Protein AF-A0A9P3K2S9-F1 (afdb_monomer_lite)

Structure (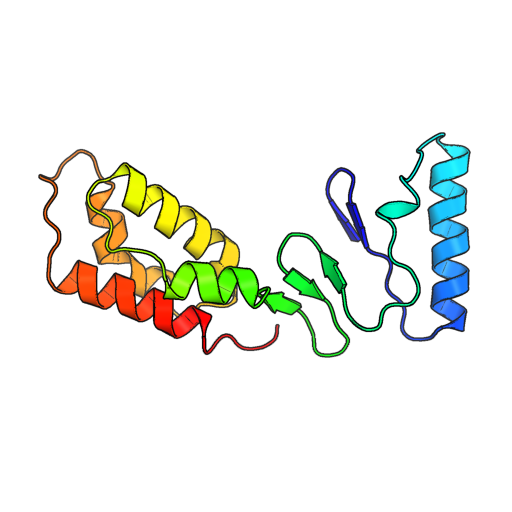mmCIF, N/CA/C/O backbone):
data_AF-A0A9P3K2S9-F1
#
_entry.id   AF-A0A9P3K2S9-F1
#
loop_
_atom_site.group_PDB
_atom_site.id
_atom_site.type_symbol
_atom_site.label_atom_id
_atom_site.label_alt_id
_atom_site.label_comp_id
_atom_site.label_asym_id
_atom_site.label_entity_id
_atom_site.label_seq_id
_atom_site.pdbx_PDB_ins_code
_atom_site.Cartn_x
_atom_site.Cartn_y
_atom_site.Cartn_z
_atom_site.occupancy
_atom_site.B_iso_or_equiv
_atom_site.auth_seq_id
_atom_site.auth_comp_id
_atom_site.auth_asym_id
_atom_site.auth_atom_id
_atom_site.pdbx_PDB_model_num
ATOM 1 N N . LEU A 1 1 ? -8.516 7.803 11.005 1.00 89.31 1 LEU A N 1
ATOM 2 C CA . LEU A 1 1 ? -8.127 8.153 9.620 1.00 89.31 1 LEU A CA 1
ATOM 3 C C . LEU A 1 1 ? -9.263 7.720 8.706 1.00 89.31 1 LEU A C 1
ATOM 5 O O . LEU A 1 1 ? -9.819 6.660 8.954 1.00 89.31 1 LEU A O 1
ATOM 9 N N . VAL A 1 2 ? -9.643 8.542 7.731 1.00 92.12 2 VAL A N 1
ATOM 10 C CA . VAL A 1 2 ? -10.739 8.241 6.797 1.00 92.12 2 VAL A CA 1
ATOM 11 C C . VAL A 1 2 ? -10.213 8.419 5.381 1.00 92.12 2 VAL A C 1
ATOM 13 O O . VAL A 1 2 ? -9.544 9.417 5.108 1.00 92.12 2 VAL A O 1
ATOM 16 N N . TYR A 1 3 ? -10.494 7.461 4.505 1.00 91.81 3 TYR A N 1
ATOM 17 C CA . TYR A 1 3 ? -10.213 7.554 3.079 1.00 91.81 3 TYR A CA 1
ATOM 18 C C . TYR A 1 3 ? -11.381 6.953 2.304 1.00 91.81 3 TYR A C 1
ATOM 20 O O . TYR A 1 3 ? -11.593 5.749 2.361 1.00 91.81 3 TYR A O 1
ATOM 28 N N . LEU A 1 4 ? -12.130 7.798 1.590 1.00 90.62 4 LEU A N 1
ATOM 29 C CA . LEU A 1 4 ? -13.366 7.404 0.909 1.00 90.62 4 LEU A CA 1
ATOM 30 C C . LEU A 1 4 ? -14.323 6.668 1.869 1.00 90.62 4 LEU A C 1
ATOM 32 O O . LEU A 1 4 ? -14.812 7.280 2.817 1.00 90.62 4 LEU A O 1
ATOM 36 N N . ASP A 1 5 ? -14.584 5.388 1.621 1.00 91.19 5 ASP A N 1
ATOM 37 C CA . ASP A 1 5 ? -15.453 4.505 2.397 1.00 91.19 5 ASP A CA 1
ATOM 38 C C . ASP A 1 5 ? -14.731 3.738 3.519 1.00 91.19 5 ASP A C 1
ATOM 40 O O . ASP A 1 5 ? -15.389 3.164 4.390 1.00 91.19 5 ASP A O 1
ATOM 44 N N . ASP A 1 6 ? -13.398 3.784 3.563 1.00 92.50 6 ASP A N 1
ATOM 45 C CA . ASP A 1 6 ? -12.595 3.108 4.576 1.00 92.50 6 ASP A CA 1
ATOM 46 C C . ASP A 1 6 ? -12.320 4.012 5.791 1.00 92.50 6 ASP A C 1
ATOM 48 O O . ASP A 1 6 ? -11.833 5.144 5.684 1.00 92.50 6 ASP A O 1
ATOM 52 N N . ILE A 1 7 ? -12.595 3.486 6.990 1.00 95.12 7 ILE A N 1
ATOM 53 C CA . ILE A 1 7 ? -12.371 4.174 8.268 1.00 95.12 7 ILE A CA 1
ATOM 54 C C . ILE A 1 7 ? -11.442 3.339 9.145 1.00 95.12 7 ILE A C 1
ATOM 56 O O . ILE A 1 7 ? -11.803 2.262 9.617 1.00 95.12 7 ILE A O 1
ATOM 60 N N . LEU A 1 8 ? -10.264 3.886 9.441 1.00 94.88 8 LEU A N 1
ATOM 61 C CA . LEU A 1 8 ? -9.327 3.321 10.405 1.00 94.88 8 LEU A CA 1
ATOM 62 C C . LEU A 1 8 ? -9.453 4.022 11.760 1.00 94.88 8 LEU A C 1
ATOM 64 O O . LEU A 1 8 ? -9.172 5.222 11.888 1.00 94.88 8 LEU A O 1
ATOM 68 N N . VAL A 1 9 ? -9.809 3.246 12.782 1.00 95.19 9 VAL A N 1
ATOM 69 C CA . VAL A 1 9 ? -9.848 3.672 14.187 1.00 95.19 9 VAL A CA 1
ATOM 70 C C . VAL A 1 9 ? -8.667 3.044 14.922 1.00 95.19 9 VAL A C 1
ATOM 72 O O . VAL A 1 9 ? -8.483 1.833 14.869 1.00 95.19 9 VAL A O 1
ATOM 75 N N . TYR A 1 10 ? -7.870 3.852 15.620 1.00 93.19 10 TYR A N 1
ATOM 76 C CA . TYR A 1 10 ? -6.724 3.394 16.409 1.00 93.19 10 TYR A CA 1
ATOM 77 C C . TYR A 1 10 ? -6.688 4.113 17.761 1.00 93.19 10 TYR A C 1
ATOM 79 O O . TYR A 1 10 ? -7.156 5.247 17.886 1.00 93.19 10 TYR A O 1
ATOM 87 N N . SER A 1 11 ? -6.150 3.435 18.773 1.00 94.56 11 SER A N 1
ATOM 88 C CA . SER A 1 11 ? -6.085 3.912 20.161 1.00 94.56 11 SER A CA 1
ATOM 89 C C . SER A 1 11 ? -4.881 3.302 20.872 1.00 94.56 11 SER A C 1
ATOM 91 O O . SER A 1 11 ? -4.355 2.288 20.410 1.00 94.56 11 SER A O 1
ATOM 93 N N . LYS A 1 12 ? -4.442 3.888 21.995 1.00 92.62 12 LYS A N 1
ATOM 94 C CA . LYS A 1 12 ? -3.296 3.356 22.753 1.00 92.62 12 LYS A CA 1
ATOM 95 C C . LYS A 1 12 ? -3.703 2.196 23.655 1.00 92.62 12 LYS A C 1
ATOM 97 O O . LYS A 1 12 ? -2.915 1.277 23.858 1.00 92.62 12 LYS A O 1
ATOM 102 N N . THR A 1 13 ? -4.925 2.239 24.184 1.00 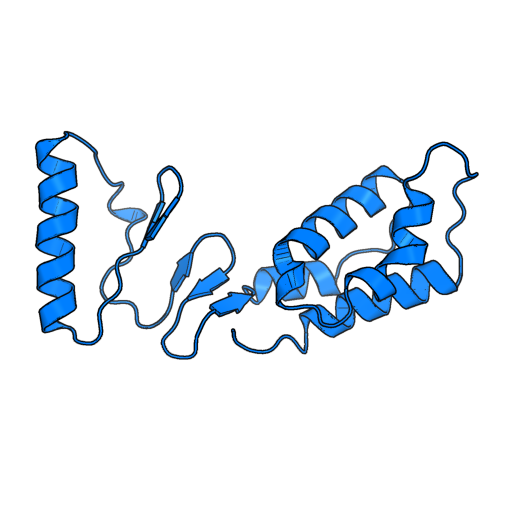94.94 13 THR A N 1
ATOM 103 C CA . THR A 1 13 ? -5.475 1.207 25.070 1.00 94.94 13 THR A CA 1
ATOM 104 C C . THR A 1 13 ? -6.807 0.671 24.554 1.00 94.94 13 THR A C 1
ATOM 106 O O . THR A 1 13 ? -7.498 1.309 23.759 1.00 94.94 13 THR A O 1
ATOM 109 N N . GLU A 1 14 ? -7.193 -0.514 25.020 1.00 94.25 14 GLU A N 1
ATOM 110 C CA . GLU A 1 14 ? -8.465 -1.145 24.653 1.00 94.25 14 GLU A CA 1
ATOM 111 C C . GLU A 1 14 ? -9.686 -0.374 25.189 1.00 94.25 14 GLU A C 1
ATOM 113 O O . GLU A 1 14 ? -10.721 -0.284 24.521 1.00 94.25 14 GLU A O 1
ATOM 118 N N . ALA A 1 15 ? -9.545 0.252 26.363 1.00 97.06 15 ALA A N 1
ATOM 119 C CA . ALA A 1 15 ? -10.568 1.114 26.948 1.00 97.06 15 ALA A CA 1
ATOM 120 C C . ALA A 1 15 ? -10.823 2.351 26.069 1.00 97.06 15 ALA A C 1
ATOM 122 O O . ALA A 1 15 ? -11.963 2.609 25.676 1.00 97.06 15 ALA A O 1
ATOM 123 N N . GLU A 1 16 ? -9.756 3.052 25.670 1.00 97.31 16 GLU A N 1
ATOM 124 C CA . GLU A 1 16 ? -9.838 4.152 24.700 1.00 97.31 16 GLU A CA 1
ATOM 125 C C . GLU A 1 16 ? -10.412 3.676 23.361 1.00 97.31 16 GLU A C 1
ATOM 127 O O . GLU A 1 16 ? -11.219 4.368 22.744 1.00 97.31 16 GLU A O 1
ATOM 132 N N . HIS A 1 17 ? -10.020 2.487 22.894 1.00 96.69 17 HIS A N 1
ATOM 133 C CA . HIS A 1 17 ? -10.515 1.931 21.634 1.00 96.69 17 HIS A CA 1
ATOM 134 C C . HIS A 1 17 ? -12.021 1.714 21.648 1.00 96.69 17 HIS A C 1
ATOM 136 O O . HIS A 1 17 ? -12.719 2.126 20.723 1.00 96.69 17 HIS A O 1
ATOM 142 N N . THR A 1 18 ? -12.537 1.158 22.738 1.00 97.69 18 THR A N 1
ATOM 143 C CA . THR A 1 18 ? -13.974 0.971 22.933 1.00 97.69 18 THR A CA 1
ATOM 144 C C . THR A 1 18 ? -14.717 2.309 22.907 1.00 97.69 18 THR A C 1
ATOM 146 O O . THR A 1 18 ? -15.783 2.417 22.299 1.00 97.69 18 THR A O 1
ATOM 149 N N . GLN A 1 19 ? -14.152 3.353 23.519 1.00 98.06 19 GLN A N 1
ATOM 150 C CA . GLN A 1 19 ? -14.733 4.695 23.495 1.00 98.06 19 GLN A CA 1
ATOM 151 C C . GLN A 1 19 ? -14.713 5.317 22.090 1.00 98.06 19 GLN A C 1
ATOM 153 O O . GLN A 1 19 ? -15.743 5.807 21.626 1.00 98.06 19 GLN A O 1
ATOM 158 N N . HIS A 1 20 ? -13.585 5.242 21.381 1.00 98.19 20 HIS A N 1
ATOM 159 C CA . HIS A 1 20 ? -13.469 5.751 20.012 1.00 98.19 20 HIS A CA 1
ATOM 160 C C . HIS A 1 20 ? -14.427 5.037 19.052 1.00 98.19 20 HIS A C 1
ATOM 162 O O . HIS A 1 20 ? -15.083 5.694 18.245 1.00 98.19 20 HIS A O 1
ATOM 168 N N . LEU A 1 21 ? -14.573 3.712 19.168 1.00 97.38 21 LEU A N 1
ATOM 169 C CA . LEU A 1 21 ? -15.537 2.950 18.373 1.00 97.38 21 LEU A CA 1
ATOM 170 C C . LEU A 1 21 ? -16.971 3.420 18.626 1.00 97.38 21 LEU A C 1
ATOM 172 O O . LEU A 1 21 ? -17.710 3.635 17.667 1.00 97.38 21 LEU A O 1
ATOM 176 N N . LYS A 1 22 ? -17.365 3.645 19.888 1.00 97.62 22 LYS A N 1
ATOM 177 C CA . LYS A 1 22 ? -18.699 4.180 20.213 1.00 97.62 22 LYS A CA 1
ATOM 178 C C . LYS A 1 22 ? -18.944 5.536 19.554 1.00 97.62 22 LYS A C 1
ATOM 180 O O . LYS A 1 22 ? -20.023 5.750 19.010 1.00 97.62 22 LYS A O 1
ATOM 185 N N . TRP A 1 23 ? -17.957 6.430 19.570 1.00 97.75 23 TRP A N 1
ATOM 186 C CA . TRP A 1 23 ? -18.071 7.742 18.929 1.00 97.75 23 TRP A CA 1
ATOM 187 C C . TRP A 1 23 ? -18.204 7.642 17.412 1.00 97.75 23 TRP A C 1
ATOM 189 O O . TRP A 1 23 ? -19.128 8.220 16.841 1.00 97.75 23 TRP A O 1
ATOM 199 N N . VAL A 1 24 ? -17.324 6.876 16.764 1.00 97.19 24 VAL A N 1
ATOM 200 C CA . VAL A 1 24 ? -17.328 6.709 15.304 1.00 97.19 24 VAL A CA 1
ATOM 201 C C . VAL A 1 24 ? -18.626 6.049 14.843 1.00 97.19 24 VAL A C 1
ATOM 203 O O . VAL A 1 24 ? -19.324 6.598 13.994 1.00 97.19 24 VAL A O 1
ATOM 206 N N . LEU A 1 25 ? -19.006 4.917 15.440 1.00 96.81 25 LEU A N 1
ATOM 207 C CA . LEU A 1 25 ? -20.242 4.211 15.092 1.00 96.81 25 LEU A CA 1
ATOM 208 C C . LEU A 1 25 ? -21.492 5.041 15.421 1.00 96.81 25 LEU A C 1
ATOM 210 O O . LEU A 1 25 ? -22.483 4.971 14.695 1.00 96.81 25 LEU A O 1
ATOM 214 N N . GLY A 1 26 ? -21.444 5.846 16.487 1.00 97.81 26 GLY A N 1
ATOM 215 C CA . GLY A 1 26 ? -22.493 6.805 16.827 1.00 97.81 26 GLY A CA 1
ATOM 216 C C . GLY A 1 26 ? -22.685 7.854 15.733 1.00 97.81 26 GLY A C 1
ATOM 217 O O . GLY A 1 26 ? -23.812 8.069 15.292 1.00 97.81 26 GLY A O 1
ATOM 218 N N . LYS A 1 27 ? -21.590 8.435 15.227 1.00 97.50 27 LYS A N 1
ATOM 219 C CA . LYS A 1 27 ? -21.631 9.402 14.120 1.00 97.50 27 LYS A CA 1
ATOM 220 C C . LYS A 1 27 ? -22.112 8.784 12.812 1.00 97.50 27 LYS A C 1
ATOM 222 O O . LYS A 1 27 ? -22.934 9.386 12.127 1.00 97.50 27 LYS A O 1
ATOM 227 N N . LEU A 1 28 ? -21.671 7.568 12.486 1.00 97.12 28 LEU A N 1
ATOM 228 C CA . LEU A 1 28 ? -22.181 6.850 11.313 1.00 97.12 28 LEU A CA 1
ATOM 229 C C . LEU A 1 28 ? -23.697 6.640 11.405 1.00 97.12 28 LEU A C 1
ATOM 231 O O . LEU A 1 28 ? -24.415 6.906 10.444 1.00 97.12 28 LEU A O 1
ATOM 235 N N . ARG A 1 29 ? -24.196 6.243 12.581 1.00 97.50 29 ARG A N 1
ATOM 236 C CA . ARG A 1 29 ? -25.631 6.061 12.828 1.00 97.50 29 ARG A CA 1
ATOM 237 C C . ARG A 1 29 ? -26.420 7.363 12.692 1.00 97.50 29 ARG A C 1
ATOM 239 O O . ARG A 1 29 ? -27.457 7.359 12.037 1.00 97.50 29 ARG A O 1
ATOM 246 N N . GLU A 1 30 ? -25.935 8.452 13.287 1.00 98.25 30 GLU A N 1
ATOM 247 C CA . GLU A 1 30 ? -26.556 9.785 13.219 1.00 98.25 30 GLU A CA 1
ATOM 248 C C . GLU A 1 30 ? -26.754 10.243 11.769 1.00 98.25 30 GLU A C 1
ATOM 250 O O . GLU A 1 30 ? -27.827 10.715 11.397 1.00 98.25 30 GLU A O 1
ATOM 255 N N . HIS A 1 31 ? -25.743 10.022 10.929 1.00 97.50 31 HIS A N 1
ATOM 256 C CA . HIS A 1 31 ? -25.751 10.432 9.527 1.00 97.50 31 HIS A CA 1
ATOM 257 C C . HIS A 1 31 ? -26.231 9.342 8.554 1.00 97.50 31 HIS A C 1
ATOM 259 O O . HIS A 1 31 ? -26.150 9.534 7.344 1.00 97.50 31 HIS A O 1
ATOM 265 N N . LYS A 1 32 ? -26.764 8.217 9.055 1.00 97.44 32 LYS A N 1
ATOM 266 C CA . LYS A 1 32 ? -27.288 7.097 8.246 1.00 97.44 32 LYS A CA 1
ATOM 267 C C . LYS A 1 32 ? -26.259 6.494 7.274 1.00 97.44 32 LYS A C 1
ATOM 269 O O . LYS A 1 32 ? -26.615 6.046 6.186 1.00 97.44 32 LYS A O 1
ATOM 274 N N . PHE A 1 33 ? -24.993 6.441 7.682 1.00 96.75 33 PHE A N 1
ATOM 275 C CA . PHE A 1 33 ? -23.962 5.657 7.007 1.00 96.75 33 PHE A CA 1
ATOM 276 C C . PHE A 1 33 ? -23.928 4.237 7.576 1.00 96.75 33 PHE A C 1
ATOM 278 O O . PHE A 1 33 ? -23.872 4.039 8.792 1.00 96.75 33 PHE A O 1
ATOM 285 N N . PHE A 1 34 ? -23.939 3.241 6.692 1.00 93.81 34 PHE A N 1
ATOM 286 C CA . PHE A 1 34 ? -23.999 1.831 7.066 1.00 93.81 34 PHE A CA 1
ATOM 287 C C . PHE A 1 34 ? -22.693 1.126 6.717 1.00 93.81 34 PHE A C 1
ATOM 289 O O . PHE A 1 34 ? -22.263 1.132 5.566 1.00 93.81 34 PHE A O 1
ATOM 296 N N . ALA A 1 35 ? -22.083 0.486 7.712 1.00 94.44 35 ALA A N 1
ATOM 297 C CA . ALA A 1 35 ? -20.903 -0.344 7.515 1.00 94.44 35 ALA A CA 1
ATOM 298 C C . ALA A 1 35 ? -21.307 -1.794 7.205 1.00 94.44 35 ALA A C 1
ATOM 300 O O . ALA A 1 35 ? -22.207 -2.353 7.837 1.00 94.44 35 ALA A O 1
ATOM 301 N N . GLN A 1 36 ? -20.620 -2.427 6.253 1.00 95.50 36 GLN A N 1
ATOM 302 C CA . GLN A 1 36 ? -20.792 -3.850 5.963 1.00 95.50 36 GLN A CA 1
ATOM 303 C C . GLN A 1 36 ? -20.071 -4.679 7.033 1.00 95.50 36 GLN A C 1
ATOM 305 O O . GLN A 1 36 ? -18.856 -4.836 6.970 1.00 95.50 36 GLN A O 1
ATOM 310 N N . LEU A 1 37 ? -20.817 -5.226 8.001 1.00 93.38 37 LEU A N 1
ATOM 311 C CA . LEU A 1 37 ? -20.251 -5.887 9.188 1.00 93.38 37 LEU A CA 1
ATOM 312 C C . LEU A 1 37 ? -19.196 -6.959 8.863 1.00 93.38 37 LEU A C 1
ATOM 314 O O . LEU A 1 37 ? -18.182 -7.033 9.545 1.00 93.38 37 LEU A O 1
ATOM 318 N N . TRP A 1 38 ? -19.400 -7.753 7.808 1.00 95.00 38 TRP A N 1
ATOM 319 C CA . TRP A 1 38 ? -18.468 -8.816 7.409 1.00 95.00 38 TRP A CA 1
ATOM 320 C C . TRP A 1 38 ? -17.130 -8.299 6.850 1.00 95.00 38 TRP A C 1
ATOM 322 O O . TRP A 1 38 ? -16.164 -9.054 6.809 1.00 95.00 38 TRP A O 1
ATOM 332 N N . LYS A 1 39 ? -17.054 -7.023 6.445 1.00 92.94 39 LYS A N 1
ATOM 333 C CA . LYS A 1 39 ? -15.806 -6.336 6.068 1.00 92.94 39 LYS A CA 1
ATOM 334 C C . LYS A 1 39 ? -15.165 -5.583 7.237 1.00 92.94 39 LYS A C 1
ATOM 336 O O . LYS A 1 39 ? -14.031 -5.121 7.122 1.00 92.94 39 LYS A O 1
ATOM 341 N N . CYS A 1 40 ? -15.877 -5.415 8.351 1.00 94.62 40 CYS A N 1
ATOM 342 C CA . CYS A 1 40 ? -15.362 -4.702 9.510 1.00 94.62 40 CYS A CA 1
ATOM 343 C C . CYS A 1 40 ? -14.423 -5.593 10.326 1.00 94.62 40 CYS A C 1
ATOM 345 O O . CYS A 1 40 ? -14.749 -6.725 10.676 1.00 94.62 40 CYS A O 1
ATOM 347 N N . HIS A 1 41 ? -13.276 -5.037 10.706 1.00 94.56 41 HIS A N 1
ATOM 348 C CA . HIS A 1 41 ? -12.287 -5.711 11.536 1.00 94.56 41 HIS A CA 1
ATOM 349 C C . HIS A 1 41 ? -12.119 -4.932 12.841 1.00 94.56 41 HIS A C 1
ATOM 351 O O . HIS A 1 41 ? -11.677 -3.787 12.828 1.00 94.56 41 HIS A O 1
ATOM 357 N N . PHE A 1 42 ? -12.468 -5.547 13.973 1.00 94.06 42 PHE A N 1
ATOM 358 C CA . PHE A 1 42 ? -12.405 -4.909 15.292 1.00 94.06 42 PHE A CA 1
ATOM 359 C C . PHE A 1 42 ? -11.302 -5.514 16.165 1.00 94.06 42 PHE A C 1
ATOM 361 O O . PHE A 1 42 ? -10.981 -6.698 16.030 1.00 94.06 42 PHE A O 1
ATOM 368 N N . TYR A 1 43 ? -10.743 -4.701 17.071 1.00 93.50 43 TYR A N 1
ATOM 369 C CA . TYR A 1 43 ? -9.757 -5.110 18.085 1.00 93.50 43 TYR A CA 1
ATOM 370 C C . TYR A 1 43 ? -8.545 -5.874 17.519 1.00 93.50 43 TYR A C 1
ATOM 372 O O . TYR A 1 43 ? -8.005 -6.793 18.138 1.00 93.50 43 TYR A O 1
ATOM 380 N N . LYS A 1 44 ? -8.095 -5.501 16.317 1.00 94.00 44 LYS A N 1
ATOM 381 C CA . LYS A 1 44 ? -6.909 -6.087 15.687 1.00 94.00 44 LYS A CA 1
ATOM 382 C C . LYS A 1 44 ? -5.657 -5.311 16.085 1.00 94.00 44 LYS A C 1
ATOM 384 O O . LYS A 1 44 ? -5.643 -4.086 16.053 1.00 94.00 44 LYS A O 1
ATOM 389 N N . ARG A 1 45 ? -4.593 -6.041 16.434 1.00 91.44 45 ARG A N 1
ATOM 390 C CA . ARG A 1 45 ? -3.262 -5.458 16.689 1.00 91.44 45 ARG A CA 1
ATOM 391 C C . ARG A 1 45 ? -2.570 -5.019 15.402 1.00 91.44 45 ARG A C 1
ATOM 393 O O . ARG A 1 45 ? -1.783 -4.078 15.432 1.00 91.44 45 ARG A O 1
ATOM 400 N N . GLU A 1 46 ? -2.872 -5.714 14.307 1.00 91.25 46 GLU A N 1
ATOM 401 C CA . GLU A 1 46 ? -2.454 -5.372 12.953 1.00 91.25 46 GLU A CA 1
ATOM 402 C C . GLU A 1 46 ? -3.583 -5.680 11.969 1.00 91.25 46 GLU A C 1
ATOM 404 O O . GLU A 1 46 ? -4.303 -6.668 12.149 1.00 91.25 46 GLU A O 1
ATOM 409 N N . LEU A 1 47 ? -3.742 -4.850 10.940 1.00 92.50 47 LEU A N 1
ATOM 410 C CA . LEU A 1 47 ? -4.730 -5.052 9.879 1.00 92.50 47 LEU A CA 1
ATOM 411 C C . LEU A 1 47 ? -4.271 -4.425 8.560 1.00 92.50 47 LEU A C 1
ATOM 413 O O . LEU A 1 47 ? -3.406 -3.551 8.556 1.00 92.50 47 LEU A O 1
ATOM 417 N N . GLU A 1 48 ? -4.865 -4.862 7.452 1.00 90.19 48 GLU A N 1
ATOM 418 C CA . GLU A 1 48 ? -4.672 -4.243 6.140 1.00 90.19 48 GLU A CA 1
ATOM 419 C C . GLU A 1 48 ? -5.559 -2.997 5.996 1.00 90.19 48 GLU A C 1
ATOM 421 O O . GLU A 1 48 ? -6.760 -3.048 6.253 1.00 90.19 48 GLU A O 1
ATOM 426 N N . TYR A 1 49 ? -4.969 -1.879 5.581 1.00 89.31 49 TYR A N 1
ATOM 427 C CA . TYR A 1 49 ? -5.661 -0.634 5.271 1.00 89.31 49 TYR A CA 1
ATOM 428 C C . TYR A 1 49 ? -4.981 0.029 4.073 1.00 89.31 49 TYR A C 1
ATOM 430 O O . TYR A 1 49 ? -3.792 0.346 4.130 1.00 89.31 49 TYR A O 1
ATOM 438 N N . LEU A 1 50 ? -5.732 0.228 2.985 1.00 85.62 50 LEU A N 1
ATOM 439 C CA . LEU A 1 50 ? -5.238 0.815 1.734 1.00 85.62 50 LEU A CA 1
ATOM 440 C C . LEU A 1 50 ? -3.950 0.136 1.223 1.00 85.62 50 LEU A C 1
ATOM 442 O O . LEU A 1 50 ? -2.973 0.804 0.922 1.00 85.62 50 LEU A O 1
ATOM 446 N N . GLY A 1 51 ? -3.897 -1.199 1.185 1.00 81.62 51 GLY A N 1
ATOM 447 C CA . GLY A 1 51 ? -2.723 -1.934 0.685 1.00 81.62 51 GLY A CA 1
ATOM 448 C C . GLY A 1 51 ? -1.466 -1.860 1.569 1.00 81.62 51 GLY A C 1
ATOM 449 O O . GLY A 1 51 ? -0.392 -2.306 1.153 1.00 81.62 51 GLY A O 1
ATOM 450 N N . HIS A 1 52 ? -1.587 -1.321 2.784 1.00 85.06 52 HIS A N 1
ATOM 451 C CA . HIS A 1 52 ? -0.560 -1.354 3.821 1.00 85.06 52 HIS A CA 1
ATOM 452 C C . HIS A 1 52 ? -1.030 -2.210 4.991 1.00 85.06 52 HIS A C 1
ATOM 454 O O . HIS A 1 52 ? -2.208 -2.194 5.334 1.00 85.06 52 HIS A O 1
ATOM 460 N N . ILE A 1 53 ? -0.112 -2.897 5.666 1.00 88.69 53 ILE A N 1
ATOM 461 C CA . ILE A 1 53 ? -0.397 -3.426 6.998 1.00 88.69 53 ILE A CA 1
ATOM 462 C C . ILE A 1 53 ? -0.061 -2.344 8.021 1.00 88.69 53 ILE A C 1
ATOM 464 O O . ILE A 1 53 ? 1.073 -1.865 8.092 1.00 88.69 53 ILE A O 1
ATOM 468 N N . VAL A 1 54 ? -1.058 -1.975 8.816 1.00 89.75 54 VAL A N 1
ATOM 469 C CA . VAL A 1 54 ? -0.937 -1.023 9.918 1.00 89.75 54 VAL A CA 1
ATOM 470 C C . VAL A 1 54 ? -0.830 -1.811 11.211 1.00 89.75 54 VAL A C 1
ATOM 472 O O . VAL A 1 54 ? -1.690 -2.646 11.489 1.00 89.75 54 VAL A O 1
ATOM 475 N N . GLY A 1 55 ? 0.200 -1.545 12.008 1.00 89.56 55 GLY A N 1
ATOM 476 C CA . GLY A 1 55 ? 0.405 -2.208 13.290 1.00 89.56 55 GLY A CA 1
ATOM 477 C C . GLY A 1 55 ? 1.084 -1.317 14.319 1.00 89.56 55 GLY A C 1
ATOM 478 O O . GLY A 1 55 ? 1.411 -0.162 14.054 1.00 89.56 55 GLY A O 1
ATOM 479 N N . LYS A 1 56 ? 1.347 -1.877 15.506 1.00 85.50 56 LYS A N 1
ATOM 480 C CA . LYS A 1 56 ? 2.060 -1.173 16.590 1.00 85.50 56 LYS A CA 1
ATOM 481 C C . LYS A 1 56 ? 3.426 -0.638 16.148 1.00 85.50 56 LYS A C 1
ATOM 483 O O . LYS A 1 56 ? 3.844 0.417 16.611 1.00 85.50 56 LYS A O 1
ATOM 488 N N . ASN A 1 57 ? 4.116 -1.387 15.293 1.00 81.12 57 ASN A N 1
ATOM 489 C CA . ASN A 1 57 ? 5.473 -1.058 14.869 1.00 81.12 57 ASN A CA 1
ATOM 490 C C . ASN A 1 57 ? 5.511 0.002 13.761 1.00 81.12 57 ASN A C 1
ATOM 492 O O . ASN A 1 57 ? 6.601 0.449 13.431 1.00 81.12 57 ASN A O 1
ATOM 496 N N . GLY A 1 58 ? 4.354 0.388 13.211 1.00 83.00 58 GLY A N 1
ATOM 497 C CA . GLY A 1 58 ? 4.245 1.336 12.110 1.00 83.00 58 GLY A CA 1
ATOM 498 C C . GLY A 1 58 ? 3.523 0.759 10.893 1.00 83.00 58 GLY A C 1
ATOM 499 O O . GLY A 1 58 ? 2.747 -0.200 10.990 1.00 83.00 58 GLY A O 1
ATOM 500 N N . LEU A 1 59 ? 3.770 1.373 9.742 1.00 85.56 59 LEU A N 1
ATOM 501 C CA . LEU A 1 59 ? 3.248 0.984 8.438 1.00 85.56 59 LEU A CA 1
ATOM 502 C C . LEU A 1 59 ? 4.241 0.069 7.727 1.00 85.56 59 LEU A C 1
ATOM 504 O O . LEU A 1 59 ? 5.423 0.386 7.606 1.00 85.56 59 LEU A O 1
ATOM 508 N N . ARG A 1 60 ? 3.744 -1.037 7.179 1.00 84.81 60 ARG A N 1
ATOM 509 C CA . ARG A 1 60 ? 4.511 -1.910 6.283 1.00 84.81 60 ARG A CA 1
ATOM 510 C C . ARG A 1 60 ? 3.730 -2.190 5.006 1.00 84.81 60 ARG A C 1
ATOM 512 O O . ARG A 1 60 ? 2.502 -2.131 4.986 1.00 84.81 60 ARG A O 1
ATOM 519 N N . VAL A 1 61 ? 4.444 -2.482 3.927 1.00 82.94 61 VAL A N 1
ATOM 520 C CA . VAL A 1 61 ? 3.828 -2.944 2.676 1.00 82.94 61 VAL A CA 1
ATOM 521 C C . VAL A 1 61 ? 3.248 -4.341 2.902 1.00 82.94 61 VAL A C 1
ATOM 523 O O . VAL A 1 61 ? 3.863 -5.155 3.593 1.00 82.94 61 VAL A O 1
ATOM 526 N N . ASP A 1 62 ? 2.067 -4.621 2.348 1.00 83.25 62 ASP A N 1
ATOM 527 C CA . ASP A 1 62 ? 1.501 -5.973 2.366 1.00 83.25 62 ASP A CA 1
ATOM 528 C C . ASP A 1 62 ? 2.483 -6.967 1.707 1.00 83.25 62 ASP A C 1
ATOM 530 O O . ASP A 1 62 ? 2.855 -6.767 0.545 1.00 83.25 62 ASP A O 1
ATOM 534 N N . PRO A 1 63 ? 2.899 -8.048 2.401 1.00 82.69 63 PRO A N 1
ATOM 535 C CA . PRO A 1 63 ? 3.749 -9.090 1.829 1.00 82.69 63 PRO A CA 1
ATOM 536 C C . PRO A 1 63 ? 3.262 -9.616 0.476 1.00 82.69 63 PRO A C 1
ATOM 538 O O . PRO A 1 63 ? 4.084 -9.882 -0.394 1.00 82.69 63 PRO A O 1
ATOM 541 N N . LYS A 1 64 ? 1.944 -9.692 0.242 1.00 84.19 64 LYS A N 1
ATOM 542 C CA . LYS A 1 64 ? 1.399 -10.115 -1.059 1.00 84.19 64 LYS A CA 1
ATOM 543 C C . LYS A 1 64 ? 1.776 -9.148 -2.180 1.00 84.19 64 LYS A C 1
ATOM 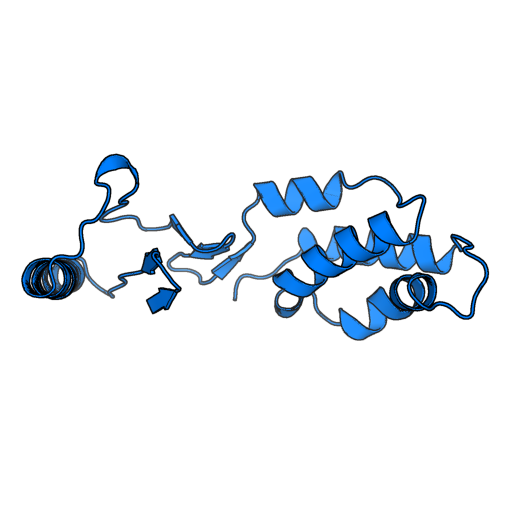545 O O . LYS A 1 64 ? 2.063 -9.574 -3.296 1.00 84.19 64 LYS A O 1
ATOM 550 N N . LYS A 1 65 ? 1.794 -7.842 -1.894 1.00 82.88 65 LYS A N 1
ATOM 551 C CA . LYS A 1 65 ? 2.230 -6.810 -2.846 1.00 82.88 65 LYS A CA 1
ATOM 552 C C . LYS A 1 65 ? 3.735 -6.880 -3.075 1.00 82.88 65 LYS A C 1
ATOM 554 O O . LYS A 1 65 ? 4.162 -6.726 -4.215 1.00 82.88 65 LYS A O 1
ATOM 559 N N . VAL A 1 66 ? 4.519 -7.166 -2.032 1.00 83.94 66 VAL A N 1
ATOM 560 C CA . VAL A 1 66 ? 5.967 -7.402 -2.161 1.00 83.94 66 VAL A CA 1
ATOM 561 C C . VAL A 1 66 ? 6.237 -8.587 -3.090 1.00 83.94 66 VAL A C 1
ATOM 563 O O . VAL A 1 66 ? 6.981 -8.428 -4.056 1.00 83.94 66 VAL A O 1
ATOM 566 N N . SER A 1 67 ? 5.584 -9.731 -2.866 1.00 85.62 67 SER A N 1
ATOM 567 C CA . SER A 1 67 ? 5.725 -10.921 -3.717 1.00 85.62 67 SER A CA 1
ATOM 568 C C . SER A 1 67 ? 5.328 -10.640 -5.167 1.00 85.62 67 SER A C 1
ATOM 570 O O . SER A 1 67 ? 6.089 -10.954 -6.077 1.00 85.62 67 SER A O 1
ATOM 572 N N . ALA A 1 68 ? 4.207 -9.946 -5.392 1.00 86.50 68 ALA A N 1
ATOM 573 C CA . ALA A 1 68 ? 3.776 -9.573 -6.740 1.00 86.50 68 ALA A CA 1
ATOM 574 C C . ALA A 1 68 ? 4.809 -8.698 -7.479 1.00 86.50 68 ALA A C 1
ATOM 576 O O . ALA A 1 68 ? 4.984 -8.840 -8.686 1.00 86.50 68 ALA A O 1
ATOM 577 N N . VAL A 1 69 ? 5.521 -7.808 -6.774 1.00 87.31 69 VAL A N 1
ATOM 578 C CA . VAL A 1 69 ? 6.615 -7.019 -7.368 1.00 87.31 69 VAL A CA 1
ATOM 579 C C . VAL A 1 69 ? 7.857 -7.877 -7.626 1.00 87.31 69 VAL A C 1
ATOM 581 O O . VAL A 1 69 ? 8.501 -7.715 -8.661 1.00 87.31 69 VAL A O 1
ATOM 584 N N . GLN A 1 70 ? 8.206 -8.805 -6.731 1.00 86.25 70 GLN A N 1
ATOM 585 C CA . GLN A 1 70 ? 9.341 -9.718 -6.935 1.00 86.25 70 GLN A CA 1
ATOM 586 C C . GLN A 1 70 ? 9.148 -10.646 -8.138 1.00 86.25 70 GLN A C 1
ATOM 588 O O . GL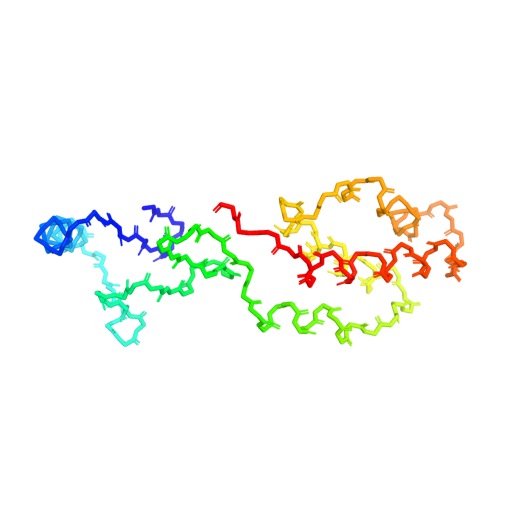N A 1 70 ? 10.096 -10.906 -8.879 1.00 86.25 70 GLN A O 1
ATOM 593 N N . GLU A 1 71 ? 7.928 -11.119 -8.352 1.00 90.88 71 GLU A N 1
ATOM 594 C CA . GLU A 1 71 ? 7.575 -12.021 -9.451 1.00 90.88 71 GLU A CA 1
ATOM 595 C C . GLU A 1 71 ? 7.224 -11.266 -10.739 1.00 90.88 71 GLU A C 1
ATOM 597 O O . GLU A 1 71 ? 6.957 -11.884 -11.768 1.00 90.88 71 GLU A O 1
ATOM 602 N N . TRP A 1 72 ? 7.258 -9.928 -10.710 1.00 93.25 72 TRP A N 1
ATOM 603 C CA . TRP A 1 72 ? 6.907 -9.107 -11.861 1.00 93.25 72 TRP A CA 1
ATOM 604 C C . TRP A 1 72 ? 7.808 -9.451 -13.062 1.00 93.25 72 TRP A C 1
ATOM 606 O O . TRP A 1 72 ? 9.044 -9.405 -12.917 1.00 93.25 72 TRP A O 1
ATOM 616 N N . PRO A 1 73 ? 7.225 -9.792 -14.231 1.00 95.00 73 PRO A N 1
ATOM 617 C CA . PRO A 1 73 ? 7.983 -10.152 -15.424 1.00 95.00 73 PRO A CA 1
ATOM 618 C C . PRO A 1 73 ? 8.684 -8.929 -16.013 1.00 95.00 73 PRO A C 1
ATOM 620 O O . PRO A 1 73 ? 8.242 -7.799 -15.818 1.00 95.00 73 PRO A O 1
ATOM 623 N N . VAL A 1 74 ? 9.768 -9.140 -16.760 1.00 95.81 74 VAL A N 1
ATOM 624 C CA . VAL A 1 74 ? 10.440 -8.037 -17.460 1.00 95.81 74 VAL A CA 1
ATOM 625 C C . VAL A 1 74 ? 9.447 -7.388 -18.438 1.00 95.81 74 VAL A C 1
ATOM 627 O O . VAL A 1 74 ? 8.909 -8.095 -19.293 1.00 95.81 74 VAL A O 1
ATOM 630 N N . PRO A 1 75 ? 9.170 -6.077 -18.314 1.00 95.56 75 PRO A N 1
ATOM 631 C CA . PRO A 1 75 ? 8.250 -5.380 -19.201 1.00 95.56 75 PRO A CA 1
ATOM 632 C C . PRO A 1 75 ? 8.669 -5.454 -20.671 1.00 95.56 75 PRO A C 1
ATOM 634 O O . PRO A 1 75 ? 9.818 -5.181 -21.010 1.00 95.56 75 PRO A O 1
ATOM 637 N N . LEU A 1 76 ? 7.714 -5.754 -21.549 1.00 94.31 76 LEU A N 1
ATOM 638 C CA . LEU A 1 76 ? 7.960 -5.862 -22.994 1.00 94.31 76 LEU A CA 1
ATOM 639 C C . LEU A 1 76 ? 7.558 -4.607 -23.778 1.00 94.31 76 LEU A C 1
ATOM 641 O O . LEU A 1 76 ? 7.946 -4.452 -24.933 1.00 94.31 76 LEU A O 1
ATOM 645 N N . ASP A 1 77 ? 6.790 -3.714 -23.155 1.00 92.94 77 ASP A N 1
ATOM 646 C CA . ASP A 1 77 ? 6.267 -2.508 -23.784 1.00 92.94 77 ASP A CA 1
ATOM 647 C C . ASP A 1 77 ? 6.104 -1.341 -22.792 1.00 92.94 77 ASP A C 1
ATOM 649 O O . ASP A 1 77 ? 6.183 -1.483 -21.563 1.00 92.94 77 ASP A O 1
ATOM 653 N N . VAL A 1 78 ? 5.837 -0.158 -23.352 1.00 93.06 78 VAL A N 1
ATOM 654 C CA . VAL A 1 78 ? 5.636 1.096 -22.609 1.00 93.06 78 VAL A CA 1
ATOM 655 C C . VAL A 1 78 ? 4.488 1.002 -21.603 1.00 93.06 78 VAL A C 1
ATOM 657 O O . VAL A 1 78 ? 4.560 1.603 -20.528 1.00 93.06 78 VAL A O 1
ATOM 660 N N . GLY A 1 79 ? 3.422 0.272 -21.933 1.00 93.12 79 GLY A N 1
ATOM 661 C CA . GLY A 1 79 ? 2.281 0.068 -21.046 1.00 93.12 79 GLY A CA 1
ATOM 662 C C . GLY A 1 79 ? 2.691 -0.696 -19.791 1.00 93.12 79 GLY A C 1
ATOM 663 O O . GLY A 1 79 ? 2.431 -0.236 -18.680 1.00 93.12 79 GLY A O 1
ATOM 664 N N . GLN A 1 80 ? 3.420 -1.795 -19.961 1.00 95.00 80 GLN A N 1
ATOM 665 C CA . GLN A 1 80 ? 3.909 -2.631 -18.867 1.00 95.00 80 GLN A CA 1
ATOM 666 C C . GLN A 1 80 ? 4.891 -1.881 -17.956 1.00 95.00 80 GLN A C 1
ATOM 668 O O . GLN A 1 80 ? 4.793 -1.996 -16.731 1.00 95.00 80 GLN A O 1
ATOM 673 N N . VAL A 1 81 ? 5.780 -1.046 -18.514 1.00 95.06 81 VAL A N 1
ATOM 674 C CA . VAL A 1 81 ? 6.643 -0.172 -17.694 1.00 95.06 81 VAL A CA 1
ATOM 675 C C . VAL A 1 81 ? 5.827 0.846 -16.916 1.00 95.06 81 VAL A C 1
ATOM 677 O O . VAL A 1 81 ? 6.092 1.052 -15.733 1.00 95.06 81 VAL A O 1
ATOM 680 N N . ARG A 1 82 ? 4.812 1.467 -17.527 1.00 94.25 82 ARG A N 1
ATOM 681 C CA . ARG A 1 82 ? 3.933 2.405 -16.812 1.00 94.25 82 ARG A CA 1
ATOM 682 C C . ARG A 1 82 ? 3.184 1.723 -15.674 1.00 94.25 82 ARG A C 1
ATOM 684 O O . ARG A 1 82 ? 3.102 2.301 -14.594 1.00 94.25 82 ARG A O 1
ATOM 691 N N . SER A 1 83 ? 2.690 0.504 -15.879 1.00 94.06 83 SER A N 1
ATOM 692 C CA . SER A 1 83 ? 2.047 -0.284 -14.823 1.00 94.06 83 SER A CA 1
ATOM 693 C C . SER A 1 83 ? 3.008 -0.575 -13.669 1.00 94.06 83 SER A C 1
ATOM 695 O O . SER A 1 83 ? 2.657 -0.338 -12.512 1.00 94.06 83 SER A O 1
ATOM 697 N N . PHE A 1 84 ? 4.234 -1.009 -13.975 1.00 93.81 84 PHE A N 1
ATOM 698 C CA . PHE A 1 84 ? 5.265 -1.255 -12.967 1.00 93.81 84 PHE A CA 1
ATOM 699 C C . PHE A 1 84 ? 5.628 0.021 -12.193 1.00 93.81 84 PHE A C 1
ATOM 701 O O . PHE A 1 84 ? 5.584 0.037 -10.964 1.00 93.81 84 PHE A O 1
ATOM 708 N N . LEU A 1 85 ? 5.927 1.117 -12.900 1.00 93.38 85 LEU A N 1
ATOM 709 C CA . LEU A 1 85 ? 6.264 2.410 -12.297 1.00 93.38 85 LEU A CA 1
ATOM 710 C C . LEU A 1 85 ? 5.107 2.993 -11.483 1.00 93.38 85 LEU A C 1
ATOM 712 O O . LEU A 1 85 ? 5.349 3.620 -10.457 1.00 93.38 85 LEU A O 1
ATOM 716 N N . GLY A 1 86 ? 3.859 2.783 -11.905 1.00 92.12 86 GLY A N 1
ATOM 717 C CA . GLY A 1 86 ? 2.676 3.208 -11.161 1.00 92.12 86 GLY A CA 1
ATOM 718 C C . GLY A 1 86 ? 2.604 2.547 -9.786 1.00 92.12 86 GLY A C 1
ATOM 719 O O . GLY A 1 86 ? 2.464 3.237 -8.773 1.00 92.12 86 GLY A O 1
ATOM 720 N N . LEU A 1 87 ? 2.781 1.223 -9.736 1.00 88.81 87 LEU A N 1
ATOM 721 C CA . LEU A 1 87 ? 2.816 0.482 -8.476 1.00 88.81 87 LEU A CA 1
ATOM 722 C C . LEU A 1 87 ? 4.044 0.851 -7.633 1.00 88.81 87 LEU A C 1
ATOM 724 O O . LEU A 1 87 ? 3.925 1.089 -6.431 1.00 88.81 87 LEU A O 1
ATOM 728 N N . ALA A 1 88 ? 5.219 0.942 -8.256 1.00 89.50 88 ALA A N 1
ATOM 729 C CA . ALA A 1 88 ? 6.448 1.310 -7.565 1.00 89.50 88 ALA A CA 1
ATOM 730 C C . ALA A 1 88 ? 6.366 2.721 -6.955 1.00 89.50 88 ALA A C 1
ATOM 732 O O . ALA A 1 88 ? 6.778 2.937 -5.816 1.00 89.50 88 ALA A O 1
ATOM 733 N N . ASN A 1 89 ? 5.739 3.662 -7.664 1.00 90.56 89 ASN A N 1
ATOM 734 C CA . ASN A 1 89 ? 5.521 5.020 -7.184 1.00 90.56 89 ASN A CA 1
ATOM 735 C C . ASN A 1 89 ? 4.533 5.080 -6.008 1.00 90.56 89 ASN A C 1
ATOM 737 O O . ASN A 1 89 ? 4.732 5.883 -5.096 1.00 90.56 89 ASN A O 1
ATOM 741 N N . TYR A 1 90 ? 3.508 4.219 -5.986 1.00 86.81 90 TYR A N 1
ATOM 742 C CA . TYR A 1 90 ? 2.581 4.119 -4.853 1.00 86.81 90 TYR A CA 1
ATOM 743 C C . TYR A 1 90 ? 3.322 3.805 -3.542 1.00 86.81 90 TYR A C 1
ATOM 745 O O . TYR A 1 90 ? 3.082 4.436 -2.513 1.00 86.81 90 TYR A O 1
ATOM 753 N N . PHE A 1 91 ? 4.316 2.917 -3.603 1.00 84.81 91 PHE A N 1
ATOM 754 C CA . PHE A 1 91 ? 5.140 2.538 -2.455 1.00 84.81 91 PHE A CA 1
ATOM 755 C C . PHE A 1 91 ? 6.459 3.316 -2.347 1.00 84.81 91 PHE A C 1
ATOM 757 O O . PHE A 1 91 ? 7.307 2.961 -1.532 1.00 84.81 91 PHE A O 1
ATOM 764 N N . ARG A 1 92 ? 6.644 4.421 -3.089 1.00 85.88 92 ARG A N 1
ATOM 765 C CA . ARG A 1 92 ? 7.925 5.158 -3.148 1.00 85.88 92 ARG A CA 1
ATOM 766 C C . ARG A 1 92 ? 8.493 5.561 -1.785 1.00 85.88 92 ARG A C 1
ATOM 768 O O . ARG A 1 92 ? 9.701 5.673 -1.641 1.00 85.88 92 ARG A O 1
ATOM 775 N N . ARG A 1 93 ? 7.632 5.787 -0.781 1.00 82.94 93 ARG A N 1
ATOM 776 C CA . ARG A 1 93 ? 8.043 6.172 0.585 1.00 82.94 93 ARG A CA 1
ATOM 777 C C . ARG A 1 93 ? 8.885 5.098 1.275 1.00 82.94 93 ARG A C 1
ATOM 779 O O . ARG A 1 93 ? 9.633 5.420 2.186 1.00 82.94 93 ARG A O 1
ATOM 786 N N . PHE A 1 94 ? 8.760 3.856 0.827 1.00 78.25 94 PHE A N 1
ATOM 787 C CA . PHE A 1 94 ? 9.500 2.697 1.310 1.00 78.25 94 PHE A CA 1
ATOM 788 C C . PHE A 1 94 ? 10.754 2.396 0.472 1.00 78.25 94 PHE A C 1
ATOM 790 O O . PHE A 1 94 ? 11.587 1.576 0.853 1.00 78.25 94 PHE A O 1
ATOM 797 N N . LEU A 1 95 ? 10.899 3.068 -0.674 1.00 83.69 95 LEU A N 1
ATOM 798 C CA . LEU A 1 95 ? 11.958 2.847 -1.649 1.00 83.69 95 LEU A CA 1
ATOM 799 C C . LEU A 1 95 ? 12.953 4.007 -1.581 1.00 83.69 95 LEU A C 1
ATOM 801 O O . LEU A 1 95 ? 12.834 5.017 -2.273 1.00 83.69 95 LEU A O 1
ATOM 805 N N . GLU A 1 96 ? 13.958 3.869 -0.728 1.00 83.88 96 GLU A N 1
ATOM 806 C CA . GLU A 1 96 ? 15.035 4.853 -0.639 1.00 83.88 96 GLU A CA 1
ATOM 807 C C . GLU A 1 96 ? 15.716 5.055 -2.010 1.00 83.88 96 GLU A C 1
ATOM 809 O O . GLU A 1 96 ? 16.007 4.097 -2.733 1.00 83.88 96 GLU A O 1
ATOM 814 N N . ASN A 1 97 ? 15.973 6.319 -2.366 1.00 87.44 97 ASN A N 1
ATOM 815 C CA . ASN A 1 97 ? 16.545 6.738 -3.651 1.00 87.44 97 ASN A CA 1
ATOM 816 C C . ASN A 1 97 ? 15.717 6.341 -4.890 1.00 87.44 97 ASN A C 1
ATOM 818 O O . ASN A 1 97 ? 16.258 6.308 -5.997 1.00 87.44 97 ASN A O 1
ATOM 822 N N . TYR A 1 98 ? 14.411 6.077 -4.730 1.00 90.19 98 TYR A N 1
ATOM 823 C CA . TYR A 1 98 ? 13.509 5.674 -5.817 1.00 90.19 98 TYR A CA 1
ATOM 824 C C . TYR A 1 98 ? 13.665 6.520 -7.083 1.00 90.19 98 TYR A C 1
ATOM 826 O O . TYR A 1 98 ? 13.917 5.968 -8.151 1.00 90.19 98 TYR A O 1
ATOM 834 N N . SER A 1 99 ? 13.578 7.848 -6.952 1.00 90.81 99 SER A N 1
ATOM 835 C CA . SER A 1 99 ? 13.608 8.779 -8.086 1.00 90.81 99 SER A CA 1
ATOM 836 C C . SER A 1 99 ? 14.857 8.622 -8.951 1.00 90.81 99 SER A C 1
ATOM 838 O O . SER A 1 99 ? 14.763 8.726 -10.167 1.00 90.81 99 SER A O 1
ATOM 840 N N . THR A 1 100 ? 16.006 8.331 -8.337 1.00 93.19 100 THR A N 1
ATOM 841 C CA . THR A 1 100 ? 17.278 8.117 -9.040 1.00 93.19 100 THR A CA 1
ATOM 842 C C . THR A 1 100 ? 17.328 6.741 -9.697 1.00 93.19 100 THR A C 1
ATOM 844 O O . THR A 1 100 ? 17.869 6.591 -10.787 1.00 93.19 100 THR A O 1
ATOM 847 N N . ILE A 1 101 ? 16.757 5.723 -9.049 1.00 93.62 101 ILE A N 1
ATOM 848 C CA . ILE A 1 101 ? 16.777 4.343 -9.545 1.00 93.62 101 ILE A CA 1
ATOM 849 C C . ILE A 1 101 ? 15.924 4.205 -10.807 1.00 93.62 101 ILE A C 1
ATOM 851 O O . ILE A 1 101 ? 16.338 3.530 -11.742 1.00 93.62 101 ILE A O 1
ATOM 855 N N . VAL A 1 102 ? 14.747 4.836 -10.851 1.00 94.81 102 VAL A N 1
ATOM 856 C CA . VAL A 1 102 ? 13.794 4.637 -11.955 1.00 94.81 102 VAL A CA 1
ATOM 857 C C . VAL A 1 102 ? 14.063 5.485 -13.193 1.00 94.81 102 VAL A C 1
ATOM 859 O O . VAL A 1 102 ? 13.320 5.358 -14.161 1.00 94.81 102 VAL A O 1
ATOM 862 N N . VAL A 1 103 ? 15.109 6.319 -13.211 1.00 94.75 103 VAL A N 1
ATOM 863 C CA . VAL A 1 103 ? 15.436 7.186 -14.361 1.00 94.75 103 VAL A CA 1
ATOM 864 C C . VAL A 1 103 ? 15.480 6.421 -15.694 1.00 94.75 103 VAL A C 1
ATOM 866 O O . VAL A 1 103 ? 14.790 6.861 -16.617 1.00 94.75 103 VAL A O 1
ATOM 869 N N . PRO A 1 104 ? 16.170 5.264 -15.812 1.00 94.31 104 PRO A N 1
ATOM 870 C CA . PRO A 1 104 ? 16.197 4.507 -17.066 1.00 94.31 104 PRO A CA 1
ATOM 871 C C . PRO A 1 104 ? 14.803 4.026 -17.487 1.00 94.31 104 PRO A C 1
ATOM 873 O O . PRO A 1 104 ? 14.420 4.139 -18.644 1.00 94.31 104 PRO A O 1
ATOM 876 N N . LEU A 1 105 ? 13.989 3.580 -16.525 1.00 94.81 105 LEU A N 1
ATOM 877 C CA . LEU A 1 105 ? 12.625 3.112 -16.779 1.00 94.81 105 LEU A CA 1
ATOM 878 C C . LEU A 1 105 ? 11.680 4.256 -17.168 1.00 94.81 105 LEU A C 1
ATOM 880 O O . LEU A 1 105 ? 10.790 4.073 -17.992 1.00 94.81 105 LEU A O 1
ATOM 884 N N . MET A 1 106 ? 11.858 5.450 -16.599 1.00 93.56 106 MET A N 1
ATOM 885 C CA . MET A 1 106 ? 11.062 6.620 -16.971 1.00 93.56 106 MET A CA 1
ATOM 886 C C . MET A 1 106 ? 11.358 7.069 -18.403 1.00 93.56 106 MET A C 1
ATOM 888 O O . MET A 1 106 ? 10.425 7.466 -19.105 1.00 93.56 106 MET A O 1
ATOM 892 N N . ALA A 1 107 ? 12.614 6.981 -18.853 1.00 92.25 107 ALA A N 1
ATOM 893 C CA . ALA A 1 107 ? 13.000 7.316 -20.224 1.00 92.25 107 ALA A CA 1
ATOM 894 C C . ALA A 1 107 ? 12.223 6.480 -21.254 1.00 92.25 107 ALA A C 1
ATOM 896 O O . ALA A 1 107 ? 11.705 7.033 -22.223 1.00 92.25 107 ALA A O 1
ATOM 897 N N . LEU A 1 108 ? 12.003 5.192 -20.963 1.00 92.38 108 LEU A N 1
ATOM 898 C CA . LEU A 1 108 ? 11.204 4.285 -21.793 1.00 92.38 108 LEU A CA 1
ATOM 899 C C . LEU A 1 108 ? 9.733 4.706 -21.958 1.00 92.38 108 LEU A C 1
ATOM 901 O O . LEU A 1 108 ? 9.040 4.225 -22.850 1.00 92.38 108 LEU A O 1
ATOM 905 N N . THR A 1 109 ? 9.219 5.591 -21.100 1.00 90.25 109 THR A N 1
ATOM 906 C CA . THR A 1 109 ? 7.822 6.054 -21.172 1.00 90.25 109 THR A CA 1
ATOM 907 C C . THR A 1 109 ? 7.617 7.303 -22.029 1.00 90.25 109 THR A C 1
ATOM 909 O O . THR A 1 109 ? 6.464 7.697 -22.266 1.00 90.25 109 THR A O 1
ATOM 912 N N . GLN A 1 110 ? 8.712 7.922 -22.484 1.00 87.75 110 GLN A N 1
ATOM 913 C CA . GLN A 1 110 ? 8.712 9.157 -23.262 1.00 87.75 110 GLN A CA 1
ATOM 914 C C . GLN A 1 110 ? 8.477 8.868 -24.750 1.00 87.75 110 GLN A C 1
ATOM 916 O O . GLN A 1 110 ? 9.043 7.943 -25.316 1.00 87.75 110 GLN A O 1
ATOM 921 N N . LYS A 1 111 ? 7.659 9.697 -25.414 1.00 75.56 111 LYS A N 1
ATOM 922 C CA . LYS A 1 111 ? 7.259 9.491 -26.822 1.00 75.56 111 LYS A CA 1
ATOM 923 C C . LYS A 1 111 ? 8.391 9.668 -27.846 1.00 75.56 111 LYS A C 1
ATOM 925 O O . LYS A 1 111 ? 8.203 9.307 -28.999 1.00 75.56 111 LYS A O 1
ATOM 930 N N . ALA A 1 112 ? 9.506 10.282 -27.454 1.00 69.50 112 ALA A N 1
ATOM 931 C CA . ALA A 1 112 ? 10.556 10.708 -28.377 1.00 69.50 112 ALA A CA 1
ATOM 932 C C . ALA A 1 112 ? 11.575 9.608 -28.728 1.00 69.50 112 ALA A C 1
ATOM 934 O O . ALA A 1 112 ? 12.392 9.819 -29.619 1.00 69.50 112 ALA A O 1
ATOM 935 N N . TRP A 1 113 ? 11.539 8.458 -28.050 1.00 68.62 113 TRP A N 1
ATOM 936 C CA . TRP A 1 113 ? 12.579 7.434 -28.149 1.00 68.62 113 TRP A CA 1
ATOM 937 C C . TRP A 1 113 ? 12.019 6.125 -28.697 1.00 68.62 113 TRP A C 1
ATOM 939 O O . TRP A 1 113 ? 10.900 5.728 -28.362 1.00 68.62 113 TRP A O 1
ATOM 949 N N . ALA A 1 114 ? 12.811 5.446 -29.530 1.00 79.69 114 ALA A N 1
ATOM 950 C CA . ALA A 1 114 ? 12.550 4.054 -29.864 1.00 79.69 114 ALA A CA 1
ATOM 951 C C . ALA A 1 114 ? 12.595 3.222 -28.576 1.00 79.69 114 ALA A C 1
ATOM 953 O O . ALA A 1 114 ? 13.453 3.433 -27.718 1.00 79.69 114 ALA A O 1
ATOM 954 N N . TRP A 1 115 ? 11.639 2.310 -28.423 1.00 86.31 115 TRP A N 1
ATOM 955 C CA . TRP A 1 115 ? 11.608 1.417 -27.275 1.00 86.31 115 TRP A CA 1
ATOM 956 C C . TRP A 1 115 ? 12.783 0.443 -27.342 1.00 86.31 115 TRP A C 1
ATOM 958 O O . TRP A 1 115 ? 12.847 -0.388 -28.247 1.00 86.31 115 TRP A O 1
ATOM 968 N N . GLU A 1 116 ? 13.679 0.521 -26.363 1.00 90.56 116 GLU A N 1
ATOM 969 C CA . GLU A 1 116 ? 14.813 -0.386 -26.235 1.00 90.56 116 GLU A CA 1
ATOM 970 C C . GLU A 1 116 ? 15.039 -0.728 -24.763 1.00 90.56 116 GLU A C 1
ATOM 972 O O . GLU A 1 116 ? 15.323 0.143 -23.942 1.00 90.56 116 GLU A O 1
ATOM 977 N N . TRP A 1 117 ? 14.915 -2.008 -24.412 1.00 94.88 117 TRP A N 1
ATOM 978 C CA . TRP A 1 117 ? 15.186 -2.467 -23.053 1.00 94.88 117 TRP A CA 1
ATOM 979 C C . TRP A 1 117 ? 16.692 -2.656 -22.846 1.00 94.88 117 TRP A C 1
ATOM 981 O O . TRP A 1 117 ? 17.253 -3.699 -23.182 1.00 94.88 117 TRP A O 1
ATOM 991 N N . THR A 1 118 ? 17.353 -1.637 -22.299 1.00 95.19 118 THR A N 1
ATOM 992 C CA . THR A 1 118 ? 18.807 -1.652 -22.096 1.00 95.19 118 THR A CA 1
ATOM 993 C C . THR A 1 118 ? 19.230 -2.377 -20.812 1.00 95.19 118 THR A C 1
ATOM 995 O O . THR A 1 118 ? 18.423 -2.695 -19.930 1.00 95.19 118 THR A O 1
ATOM 998 N N . SER A 1 119 ? 20.538 -2.595 -20.659 1.00 96.38 119 SER A N 1
ATOM 999 C CA . SER A 1 119 ? 21.113 -3.171 -19.437 1.00 96.38 119 SER A CA 1
ATOM 1000 C C . SER A 1 119 ? 20.845 -2.311 -18.191 1.00 96.38 119 SER A C 1
ATOM 1002 O O . SER A 1 119 ? 20.599 -2.839 -17.105 1.00 96.38 119 SER A O 1
ATOM 1004 N N . GLU A 1 120 ? 20.810 -0.988 -18.348 1.00 95.88 120 GLU A N 1
ATOM 1005 C CA . GLU A 1 120 ? 20.502 -0.013 -17.303 1.00 95.88 120 GLU A CA 1
ATOM 1006 C C . GLU A 1 120 ? 19.034 -0.111 -16.884 1.00 95.88 120 GLU A C 1
ATOM 1008 O O . GLU A 1 120 ? 18.725 -0.007 -15.695 1.00 95.88 120 GLU A O 1
ATOM 1013 N N . CYS A 1 121 ? 18.131 -0.374 -17.837 1.00 95.62 121 CYS A N 1
ATOM 1014 C CA . CYS A 1 121 ? 16.722 -0.645 -17.558 1.00 95.62 121 CYS A CA 1
ATOM 1015 C C . CYS A 1 121 ? 16.570 -1.920 -16.723 1.00 95.62 121 CYS A C 1
ATOM 1017 O O . CYS A 1 121 ? 15.892 -1.900 -15.694 1.00 95.62 121 CYS A O 1
ATOM 1019 N N . GLN A 1 122 ? 17.276 -2.997 -17.088 1.00 97.25 122 GLN A N 1
ATOM 1020 C CA . GLN A 1 122 ? 17.268 -4.238 -16.311 1.00 97.25 122 GLN A CA 1
ATOM 1021 C C . GLN A 1 122 ? 17.814 -4.031 -14.890 1.00 97.25 122 GLN A C 1
ATOM 1023 O O . GLN A 1 122 ? 17.215 -4.490 -13.917 1.00 97.25 122 GLN A O 1
ATOM 1028 N N . GLN A 1 123 ? 18.929 -3.311 -14.746 1.00 96.81 123 GLN A N 1
ATOM 1029 C CA . GLN A 1 123 ? 19.512 -3.013 -13.436 1.00 96.81 123 GLN A CA 1
ATOM 1030 C C . GLN A 1 123 ? 18.571 -2.163 -12.574 1.00 96.81 123 GLN A C 1
ATOM 1032 O O . GLN A 1 123 ? 18.397 -2.454 -11.389 1.00 96.81 123 GLN A O 1
ATOM 1037 N N . ALA A 1 124 ? 17.942 -1.138 -13.154 1.00 95.69 124 ALA A N 1
ATOM 1038 C CA . ALA A 1 124 ? 16.952 -0.309 -12.475 1.00 95.69 124 ALA A CA 1
ATOM 1039 C C . ALA A 1 124 ? 15.745 -1.135 -12.012 1.00 95.69 124 ALA A C 1
ATOM 1041 O O . ALA A 1 124 ? 15.356 -1.048 -10.846 1.00 95.69 124 ALA A O 1
ATOM 1042 N N . PHE A 1 125 ? 15.197 -1.973 -12.894 1.00 95.38 125 PHE A N 1
ATOM 1043 C CA . PHE A 1 125 ? 14.076 -2.865 -12.604 1.00 95.38 125 PHE A CA 1
ATOM 1044 C C . PHE A 1 125 ? 14.378 -3.797 -11.425 1.00 95.38 125 PHE A C 1
ATOM 1046 O O . PHE A 1 125 ? 13.657 -3.790 -10.425 1.00 95.38 125 PHE A O 1
ATOM 1053 N N . GLU A 1 126 ? 15.501 -4.515 -11.472 1.00 94.62 126 GLU A N 1
ATOM 1054 C CA . GLU A 1 126 ? 15.915 -5.415 -10.390 1.00 94.62 126 GLU A CA 1
ATOM 1055 C C . GLU A 1 126 ? 16.214 -4.670 -9.086 1.00 94.62 126 GLU A C 1
ATOM 1057 O O . GLU A 1 126 ? 15.898 -5.146 -7.992 1.00 94.62 126 GLU A O 1
ATOM 1062 N N . LYS A 1 127 ? 16.788 -3.465 -9.170 1.00 92.81 127 LYS A N 1
ATOM 1063 C CA . LYS A 1 127 ? 17.059 -2.644 -7.989 1.00 92.81 127 LYS A CA 1
ATOM 1064 C C . LYS A 1 127 ? 15.764 -2.203 -7.313 1.00 92.81 127 LYS A C 1
ATOM 1066 O O . LYS A 1 127 ? 15.691 -2.282 -6.089 1.00 92.81 127 LYS A O 1
ATOM 1071 N N . VAL A 1 128 ? 14.736 -1.808 -8.069 1.00 91.44 128 VAL A N 1
ATOM 1072 C CA . VAL A 1 128 ? 13.404 -1.526 -7.506 1.00 91.44 128 VAL A CA 1
ATOM 1073 C C . VAL A 1 128 ? 12.848 -2.777 -6.826 1.00 91.44 128 VAL A C 1
ATOM 1075 O O . VAL A 1 128 ? 12.498 -2.706 -5.649 1.00 91.44 128 VAL A O 1
ATOM 1078 N N . LYS A 1 129 ? 12.848 -3.932 -7.506 1.00 90.88 129 LYS A N 1
ATOM 1079 C CA . LYS A 1 129 ? 12.339 -5.203 -6.955 1.00 90.88 129 LYS A CA 1
ATOM 1080 C C . LYS A 1 129 ? 13.012 -5.585 -5.634 1.00 90.88 129 LYS A C 1
ATOM 1082 O O . LYS A 1 129 ? 12.329 -5.940 -4.679 1.00 90.88 129 LYS A O 1
ATOM 1087 N N . ARG A 1 130 ? 14.336 -5.435 -5.530 1.00 88.62 130 ARG A N 1
ATOM 1088 C CA . ARG A 1 130 ? 15.088 -5.687 -4.284 1.00 88.62 130 ARG A CA 1
ATOM 1089 C C . ARG A 1 130 ? 14.756 -4.697 -3.165 1.00 88.62 130 ARG A C 1
ATOM 1091 O O . ARG A 1 130 ? 14.756 -5.067 -1.998 1.00 88.62 130 ARG A O 1
ATOM 1098 N N . ARG A 1 131 ? 14.465 -3.431 -3.477 1.00 85.69 131 ARG A N 1
ATOM 1099 C CA . ARG A 1 131 ? 14.123 -2.433 -2.444 1.00 85.69 131 ARG A CA 1
ATOM 1100 C C . ARG A 1 131 ? 12.753 -2.685 -1.810 1.00 85.69 131 ARG A C 1
ATOM 1102 O O . ARG A 1 131 ? 12.570 -2.399 -0.628 1.00 85.69 131 ARG A O 1
ATOM 1109 N N . PHE A 1 132 ? 11.834 -3.302 -2.547 1.00 80.25 132 PHE A N 1
ATOM 1110 C CA . PHE A 1 132 ? 10.558 -3.769 -2.000 1.00 80.25 132 PHE A CA 1
ATOM 1111 C C . PHE A 1 132 ? 10.717 -4.860 -0.930 1.00 80.25 132 PHE A C 1
ATOM 1113 O O . PHE A 1 132 ? 9.886 -4.958 -0.033 1.00 80.25 132 PHE A O 1
ATOM 1120 N N . THR A 1 133 ? 11.787 -5.658 -0.979 1.00 74.25 133 THR A N 1
ATOM 1121 C CA . THR A 1 133 ? 12.015 -6.757 -0.024 1.00 74.25 133 THR A CA 1
ATOM 1122 C C . THR A 1 133 ? 12.770 -6.307 1.216 1.00 74.25 133 THR A C 1
ATOM 1124 O O . THR A 1 133 ? 12.608 -6.883 2.284 1.00 74.25 133 THR A O 1
ATOM 1127 N N . SER A 1 134 ? 13.599 -5.271 1.083 1.00 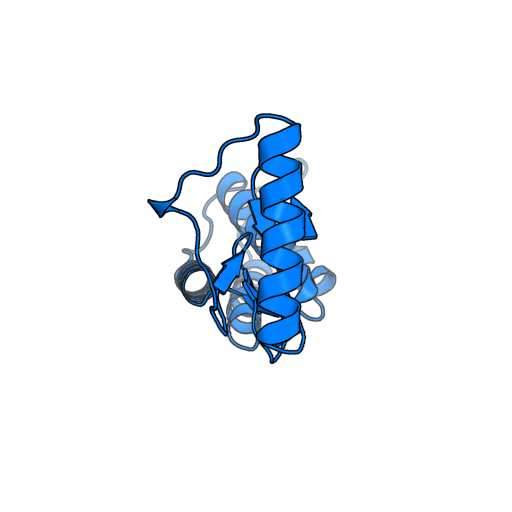69.69 134 SER A N 1
ATOM 1128 C CA . SER A 1 134 ? 14.362 -4.669 2.181 1.00 69.69 134 SER A CA 1
ATOM 1129 C C . SER A 1 134 ? 13.630 -3.495 2.839 1.00 69.69 134 SER A C 1
ATOM 1131 O O . SER A 1 134 ? 14.264 -2.650 3.468 1.00 69.69 134 SER A O 1
ATOM 1133 N N . THR A 1 135 ? 12.324 -3.369 2.601 1.00 64.44 135 THR A N 1
ATOM 1134 C CA . THR A 1 135 ? 11.541 -2.198 2.990 1.00 64.44 135 THR A CA 1
ATOM 1135 C C . THR A 1 135 ? 11.475 -2.057 4.521 1.00 64.44 135 THR A C 1
ATOM 1137 O O . THR A 1 135 ? 11.013 -2.984 5.191 1.00 64.44 135 THR A O 1
ATOM 1140 N N . PRO A 1 136 ? 11.898 -0.912 5.090 1.00 61.97 136 PRO A N 1
ATOM 1141 C CA . PRO A 1 136 ? 11.772 -0.647 6.517 1.00 61.97 136 PRO A CA 1
ATOM 1142 C C . PRO A 1 136 ? 10.314 -0.372 6.908 1.00 61.97 136 PRO A C 1
ATOM 1144 O O . PRO A 1 136 ? 9.488 0.024 6.085 1.00 61.97 136 PRO A O 1
ATOM 1147 N N . ILE A 1 137 ? 10.012 -0.564 8.190 1.00 61.53 137 ILE A N 1
ATOM 1148 C CA . ILE A 1 137 ? 8.741 -0.147 8.786 1.00 61.53 137 ILE A CA 1
ATOM 1149 C C . ILE A 1 137 ? 8.770 1.387 8.940 1.00 61.53 137 ILE A C 1
ATOM 1151 O O . ILE A 1 137 ? 9.788 1.922 9.385 1.00 61.53 137 ILE A O 1
ATOM 1155 N N . LEU A 1 138 ? 7.695 2.080 8.537 1.00 61.31 138 LEU A N 1
ATOM 1156 C CA . LEU A 1 138 ? 7.532 3.543 8.650 1.00 61.31 138 LEU A CA 1
ATOM 1157 C C . LEU A 1 138 ? 6.731 3.960 9.883 1.00 61.31 138 LEU A C 1
ATOM 1159 O O . LEU A 1 138 ? 5.705 3.298 10.156 1.00 61.31 138 LEU A O 1
#

pLDDT: mean 90.06, std 7.71, range [61.31, 98.25]

Sequence (138 aa):
LVYLDDILVYSKTEAEHTQHLKWVLGKLREHKFFAQLWKCHFYKRELEYLGHIVGKNGLRVDPKKVSAVQEWPVPLDVGQVRSFLGLANYFRRFLENYSTI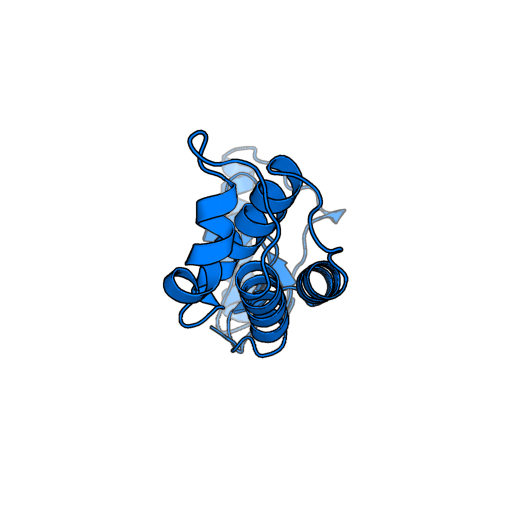VVPLMALTQKAWAWEWTSECQQAFEKVKRRFTSTPIL

Radius of gyration: 19.88 Å; chains: 1; bounding box: 48×23×57 Å

Foldseek 3Di:
DDDPLDDDDDDPDPVVSVVSCCVVVVVCVVVVNDDDVVPDDPPDQWDDDPQWIQHPQATAGDVVLLVCLLPQDDDPALVSLCVNVVSLVVVVVQQPPLVVLCVVSVVQNDPPDDRDCDPSNVRSSVSSSVSSVVGDHD

Secondary structure (DSSP, 8-state):
-EETTEE----SSHHHHHHHHHHHHHHHHHTT----GGG---S-SEEEETTEEEETTEEEE-HHHHHHHHTPPPP-SHHHHHHHHHHHHHTGGGSTTHHHHTHHHHHTTSTTS-----HHHHHHHHHHHHHHHSPPP-